Protein AF-A0A7V3A1Q8-F1 (afdb_monomer)

Seq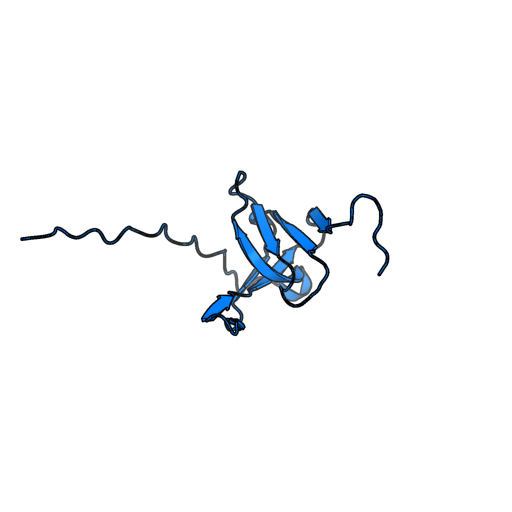uence (109 aa):
MPQTKYLEELPTLDVIKFDPSRRYREEGVLYTGTPRKHPYDHNKIILLQSPFTSEAVFFEFKVADILYMEELPSIVTEQGETIQMVNFWIKKGALALRFQAFFVGGVSG

Mean predicted aligned error: 11.32 Å

Radius of gyration: 17.6 Å; Cα contacts (8 Å, |Δi|>4): 172; chains: 1; bounding box: 50×55×36 Å

pLDDT: mean 78.46, std 18.35, range [42.59, 97.56]

Nearest PDB structures (foldseek):
  6zkw-assembly1_A  TM=3.889E-01  e=6.374E+00  Homo sapiens
  6avf-assembly1_M  TM=3.246E-01  e=7.153E+00  Homo sapiens
  5e6i-assembly1_J  TM=2.600E-01  e=3.581E+00  Homo sapiens
  6luo-assembly2_B  TM=3.001E-01  e=6.752E+00  Ginglymostoma cirratum

Foldseek 3Di:
DDDDDDPPPDPPPPPLDDDVPDPLVVFFDKDKAFWDQDPPDNQKIKGFHYPPDPKGKIKIFGSVQFPDKDWDQWDQDPVRDTGTMMITTGGPPGDMDMDTDDDDPDDDD

Structure (mmCIF, N/CA/C/O backbone):
data_AF-A0A7V3A1Q8-F1
#
_entry.id   AF-A0A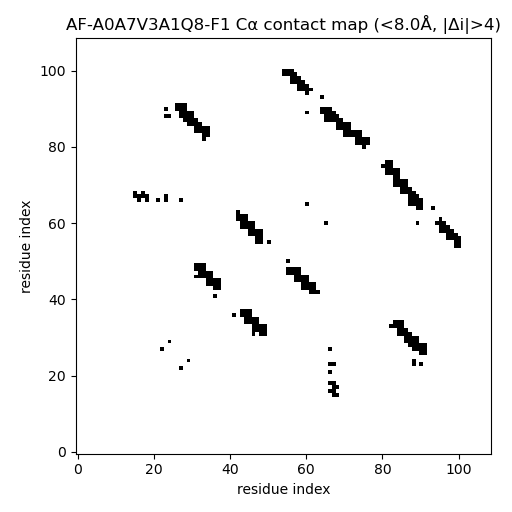7V3A1Q8-F1
#
loop_
_atom_site.group_PDB
_at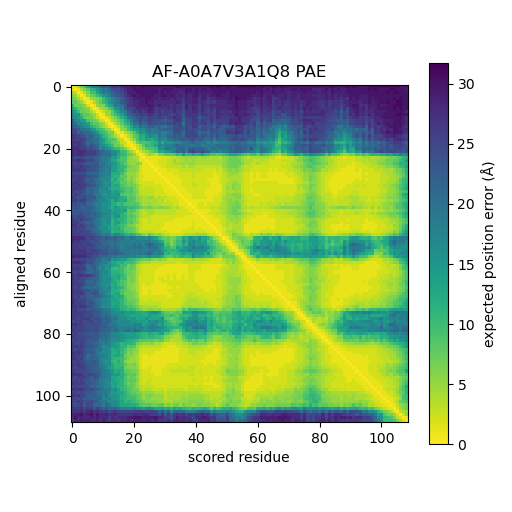om_site.id
_atom_site.type_symbol
_atom_site.label_atom_id
_atom_site.label_alt_id
_atom_site.label_comp_id
_atom_site.label_asym_id
_atom_site.label_entity_id
_atom_site.label_seq_id
_atom_site.pdbx_PDB_ins_code
_atom_site.Cartn_x
_atom_site.Cartn_y
_atom_site.Cartn_z
_atom_site.occupancy
_atom_site.B_iso_or_equiv
_atom_site.auth_seq_id
_atom_site.auth_comp_id
_atom_site.auth_asym_id
_atom_site.auth_atom_id
_atom_site.pdbx_PDB_model_num
ATOM 1 N N . MET A 1 1 ? -32.914 -33.601 4.998 1.00 47.78 1 MET A N 1
ATOM 2 C CA . MET A 1 1 ? -31.493 -33.572 4.580 1.00 47.78 1 MET A CA 1
ATOM 3 C C . MET A 1 1 ? -31.383 -34.384 3.294 1.00 47.78 1 MET A C 1
ATOM 5 O O . MET A 1 1 ? -31.986 -35.451 3.271 1.00 47.78 1 MET A O 1
ATOM 9 N N . PRO A 1 2 ? -30.758 -33.861 2.224 1.00 46.03 2 PRO A N 1
ATOM 10 C CA . PRO A 1 2 ? -29.356 -33.447 2.251 1.00 46.03 2 PRO A CA 1
ATOM 11 C C . PRO A 1 2 ? -29.141 -31.968 1.895 1.00 46.03 2 PRO A C 1
ATOM 13 O O . PRO A 1 2 ? -29.838 -31.402 1.060 1.00 46.03 2 PRO A O 1
ATOM 16 N N . GLN A 1 3 ? -28.174 -31.351 2.571 1.00 44.09 3 GLN A N 1
ATOM 17 C CA . GLN A 1 3 ? -27.752 -29.969 2.371 1.00 44.09 3 GLN A CA 1
ATOM 18 C C . GLN A 1 3 ? -26.584 -29.970 1.382 1.00 44.09 3 GLN A C 1
ATOM 20 O O . GLN A 1 3 ? -25.477 -30.409 1.692 1.00 44.09 3 GLN A O 1
ATOM 25 N N . THR A 1 4 ? -26.861 -29.550 0.153 1.00 45.81 4 THR A N 1
ATOM 26 C CA . THR A 1 4 ? -25.878 -29.467 -0.924 1.00 45.81 4 THR A CA 1
ATOM 27 C C . THR A 1 4 ? -24.904 -28.324 -0.642 1.00 45.81 4 THR A C 1
ATOM 29 O O . THR A 1 4 ? -25.271 -27.157 -0.694 1.00 45.81 4 THR A O 1
ATOM 32 N N . LYS A 1 5 ? -23.675 -28.700 -0.284 1.00 52.56 5 LYS A N 1
ATOM 33 C CA . LYS A 1 5 ? -22.398 -28.192 -0.809 1.00 52.56 5 LYS A CA 1
ATOM 34 C C . LYS A 1 5 ? -22.443 -26.791 -1.449 1.00 52.56 5 LYS A C 1
ATOM 36 O O . LYS A 1 5 ? -22.725 -26.678 -2.635 1.00 52.56 5 LYS A O 1
ATOM 41 N N . TYR A 1 6 ? -22.009 -25.780 -0.701 1.00 46.06 6 TYR A N 1
ATOM 42 C CA . TYR A 1 6 ? -21.406 -24.573 -1.266 1.00 46.06 6 TYR A CA 1
ATOM 43 C C . TYR A 1 6 ? -20.109 -24.299 -0.501 1.00 46.06 6 TYR A C 1
ATOM 45 O O . TYR A 1 6 ? -20.114 -23.738 0.589 1.00 46.06 6 TYR A O 1
ATOM 53 N N . LEU A 1 7 ? -18.993 -24.787 -1.052 1.00 45.72 7 LEU A N 1
ATOM 54 C CA . LEU A 1 7 ? -17.720 -24.101 -0.869 1.00 45.72 7 LEU A CA 1
ATOM 55 C C . LEU A 1 7 ? -17.877 -22.846 -1.723 1.00 45.72 7 LEU A C 1
ATOM 57 O O . LEU A 1 7 ? -17.919 -22.948 -2.947 1.00 45.72 7 LEU A O 1
ATOM 61 N N . GLU A 1 8 ? -18.078 -21.699 -1.090 1.00 51.66 8 GLU A N 1
ATOM 62 C CA . GLU A 1 8 ? -17.946 -20.427 -1.784 1.00 51.66 8 GLU A CA 1
ATOM 63 C C . GLU A 1 8 ? -16.513 -20.380 -2.320 1.00 51.66 8 GLU A C 1
ATOM 65 O O . GLU A 1 8 ? -15.546 -20.412 -1.555 1.00 51.66 8 GLU A O 1
ATOM 70 N N . GLU A 1 9 ? -16.378 -20.430 -3.645 1.00 46.62 9 GLU A N 1
ATOM 71 C CA . GLU A 1 9 ? -15.106 -20.257 -4.331 1.00 46.62 9 GLU A CA 1
ATOM 72 C C . GLU A 1 9 ? -14.609 -18.849 -4.009 1.00 46.62 9 GLU A C 1
ATOM 74 O O . GLU A 1 9 ? -15.011 -17.861 -4.625 1.00 46.62 9 GLU A O 1
ATOM 79 N N . LEU A 1 10 ? -13.760 -18.750 -2.983 1.00 46.06 10 LEU A N 1
ATOM 80 C CA . LEU A 1 10 ? -12.989 -17.547 -2.724 1.00 46.06 10 LEU A CA 1
ATOM 81 C C . LEU A 1 10 ? -12.242 -17.221 -4.022 1.00 46.06 10 LEU A C 1
ATOM 83 O O . LEU A 1 10 ? -11.528 -18.093 -4.528 1.00 46.06 10 LEU A O 1
ATOM 87 N N . PRO A 1 11 ? -12.398 -16.005 -4.578 1.00 46.00 11 PRO A N 1
ATOM 88 C CA . PRO A 1 11 ? -11.689 -15.629 -5.785 1.00 46.00 11 PRO A CA 1
ATOM 89 C C . PRO A 1 11 ? -10.204 -15.831 -5.524 1.00 46.00 11 PRO A C 1
ATOM 91 O O . PRO A 1 11 ? -9.650 -15.274 -4.571 1.00 46.00 11 PRO A O 1
ATOM 94 N N . THR A 1 12 ? -9.600 -16.678 -6.355 1.00 44.16 12 THR A N 1
ATOM 95 C CA . THR A 1 12 ? -8.173 -16.967 -6.373 1.00 44.16 12 THR A CA 1
ATOM 96 C C . THR A 1 12 ? -7.432 -15.647 -6.268 1.00 44.16 12 THR A C 1
ATOM 98 O O . THR A 1 12 ? -7.566 -14.786 -7.137 1.00 44.16 12 THR A O 1
ATOM 101 N N . LEU A 1 13 ? -6.726 -15.449 -5.154 1.00 43.59 13 LEU A N 1
ATOM 102 C CA . LEU A 1 13 ? -5.813 -14.331 -4.996 1.00 43.59 13 LEU A CA 1
ATOM 103 C C . LEU A 1 13 ? -4.808 -14.454 -6.136 1.00 43.59 13 LEU A C 1
ATOM 105 O O . LEU A 1 13 ? -3.968 -15.352 -6.117 1.00 43.59 13 LEU A O 1
ATOM 109 N N . ASP A 1 14 ? -4.962 -13.604 -7.152 1.00 42.59 14 ASP A N 1
ATOM 110 C CA . ASP A 1 14 ? -3.998 -13.461 -8.230 1.00 42.59 14 ASP A CA 1
ATOM 111 C C . ASP A 1 14 ? -2.646 -13.216 -7.577 1.00 42.59 14 ASP A C 1
ATOM 113 O O . ASP A 1 14 ? -2.393 -12.165 -6.984 1.00 42.59 14 ASP A O 1
ATOM 117 N N . VAL A 1 15 ? -1.825 -14.260 -7.616 1.00 51.00 15 VAL A N 1
ATOM 118 C CA . VAL A 1 15 ? -0.488 -14.310 -7.053 1.00 51.00 15 VAL A CA 1
ATOM 119 C C . VAL A 1 15 ? 0.254 -13.085 -7.569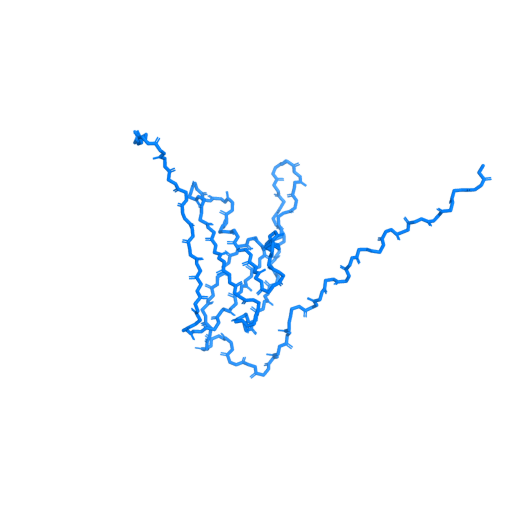 1.00 51.00 15 VAL A C 1
ATOM 121 O O . VAL A 1 15 ? 0.565 -12.979 -8.758 1.00 51.00 15 VAL A O 1
ATOM 124 N N . ILE A 1 16 ? 0.471 -12.117 -6.676 1.00 54.53 16 ILE A N 1
ATOM 125 C CA . ILE A 1 16 ? 1.199 -10.888 -6.976 1.00 54.53 16 ILE A CA 1
ATOM 126 C C . ILE A 1 16 ? 2.557 -11.317 -7.534 1.00 54.53 16 ILE A C 1
ATOM 128 O O . ILE A 1 16 ? 3.295 -12.058 -6.890 1.00 54.53 16 ILE A O 1
ATOM 132 N N . LYS A 1 17 ? 2.818 -10.913 -8.784 1.00 51.06 17 LYS A N 1
ATOM 133 C CA . LYS A 1 17 ? 3.936 -11.358 -9.628 1.00 51.06 17 LYS A CA 1
ATOM 134 C C . LYS A 1 17 ? 5.243 -11.498 -8.838 1.00 51.06 17 LYS A C 1
ATOM 136 O O . LYS A 1 17 ? 5.857 -10.506 -8.458 1.00 51.06 17 LYS A O 1
ATOM 141 N N . PHE A 1 18 ? 5.687 -12.740 -8.672 1.00 54.47 18 PHE A N 1
ATOM 142 C CA . PHE A 1 18 ? 7.009 -13.101 -8.175 1.00 54.47 18 PHE A CA 1
ATOM 143 C C . PHE A 1 18 ? 7.971 -13.209 -9.366 1.00 54.47 18 PHE A C 1
ATOM 145 O O . PHE A 1 18 ? 7.800 -14.077 -10.220 1.00 54.47 18 PHE A O 1
ATOM 152 N N . ASP A 1 19 ? 8.968 -12.327 -9.442 1.00 57.09 19 ASP A N 1
ATOM 153 C CA . ASP A 1 19 ? 10.054 -12.414 -10.425 1.00 57.09 19 ASP A CA 1
ATOM 154 C C . ASP A 1 19 ? 11.409 -12.395 -9.689 1.00 57.09 19 ASP A C 1
ATOM 156 O O . ASP A 1 19 ? 11.916 -11.321 -9.349 1.00 57.09 19 ASP A O 1
ATOM 160 N N . PRO A 1 20 ? 12.003 -13.572 -9.418 1.00 52.88 20 PRO A N 1
ATOM 161 C CA . PRO A 1 20 ? 13.234 -13.706 -8.638 1.00 52.88 20 PRO A CA 1
ATOM 162 C C . PRO A 1 20 ? 14.469 -13.162 -9.370 1.00 52.88 20 PRO A C 1
ATOM 164 O O . PRO A 1 20 ? 15.534 -13.059 -8.766 1.00 52.88 20 PRO A O 1
ATOM 167 N N . SER A 1 21 ? 14.345 -12.805 -10.656 1.00 57.50 21 SER A N 1
ATOM 168 C CA . SER A 1 21 ? 15.422 -12.185 -11.436 1.00 57.50 21 SER A CA 1
ATOM 169 C C . SER A 1 21 ? 15.540 -10.676 -11.204 1.00 57.50 21 SER A C 1
ATOM 171 O O . SER A 1 21 ? 16.549 -10.066 -11.568 1.00 57.50 21 SER A O 1
ATOM 173 N N . ARG A 1 22 ? 14.525 -10.046 -10.595 1.00 62.69 22 ARG A N 1
ATOM 174 C CA . ARG A 1 22 ? 14.500 -8.595 -10.410 1.00 62.69 22 ARG A CA 1
ATOM 175 C C . ARG A 1 22 ? 15.426 -8.176 -9.287 1.00 62.69 22 ARG A C 1
ATOM 177 O O . ARG A 1 22 ? 15.352 -8.674 -8.168 1.00 62.69 22 ARG A O 1
ATOM 184 N N . ARG A 1 23 ? 16.213 -7.135 -9.546 1.00 80.31 23 ARG A N 1
ATOM 185 C CA . ARG A 1 23 ? 16.996 -6.402 -8.543 1.00 80.31 23 ARG A CA 1
ATOM 186 C C . ARG A 1 23 ? 16.080 -5.529 -7.678 1.00 80.31 23 ARG A C 1
ATOM 188 O O . ARG A 1 23 ? 16.342 -4.352 -7.470 1.00 80.31 23 ARG A O 1
ATOM 195 N N . TYR A 1 24 ? 14.974 -6.084 -7.175 1.00 87.25 24 TYR A N 1
ATOM 196 C CA . TYR A 1 24 ? 13.912 -5.355 -6.471 1.00 87.25 24 TYR A CA 1
ATOM 197 C C . TYR A 1 24 ? 14.417 -4.651 -5.203 1.00 87.25 24 TYR A C 1
ATOM 199 O O . TYR A 1 24 ? 13.877 -3.621 -4.813 1.00 87.25 24 TYR A O 1
ATOM 207 N N . ARG A 1 25 ? 15.487 -5.168 -4.584 1.00 88.94 25 ARG A N 1
ATOM 208 C CA . ARG A 1 25 ? 16.171 -4.514 -3.458 1.00 88.94 25 ARG A CA 1
ATOM 209 C C . ARG A 1 25 ? 16.971 -3.276 -3.883 1.00 88.94 25 ARG A C 1
ATOM 211 O O . ARG A 1 25 ? 17.106 -2.349 -3.095 1.00 88.94 25 ARG A O 1
ATOM 218 N N . GLU A 1 26 ? 17.492 -3.250 -5.109 1.00 90.81 26 GLU A N 1
ATOM 219 C CA . GLU A 1 26 ? 18.261 -2.125 -5.662 1.00 90.81 26 GLU A CA 1
ATOM 220 C C . GLU A 1 26 ? 17.348 -1.090 -6.330 1.00 90.81 26 GLU A C 1
ATOM 222 O O . GLU A 1 26 ? 17.559 0.116 -6.206 1.00 90.81 26 GLU A O 1
ATOM 227 N N . GLU A 1 27 ? 16.320 -1.556 -7.035 1.00 92.50 27 GLU A N 1
ATOM 228 C CA . GLU A 1 27 ? 15.410 -0.751 -7.855 1.00 92.50 27 GLU A CA 1
ATOM 229 C C . GLU A 1 27 ? 14.138 -0.341 -7.101 1.00 92.50 27 GLU A C 1
ATOM 231 O O . GLU A 1 27 ? 13.389 0.513 -7.577 1.00 92.50 27 GLU A O 1
ATOM 236 N N . GLY A 1 28 ? 13.891 -0.930 -5.929 1.00 94.94 28 GLY A N 1
ATOM 237 C CA . GLY A 1 28 ? 12.705 -0.694 -5.118 1.00 94.94 28 GLY A CA 1
ATOM 238 C C . GLY A 1 28 ? 12.969 0.059 -3.817 1.00 94.94 28 GLY A C 1
ATOM 239 O O . GLY A 1 28 ? 14.105 0.204 -3.364 1.00 94.94 28 GLY A O 1
ATOM 240 N N . VAL A 1 29 ? 11.885 0.533 -3.211 1.00 96.31 29 VAL A N 1
ATOM 241 C CA . VAL A 1 29 ? 11.826 1.086 -1.854 1.00 96.31 29 VAL A CA 1
ATOM 242 C C . VAL A 1 29 ? 10.867 0.226 -1.039 1.00 96.31 29 VAL A C 1
ATOM 244 O O . VAL A 1 29 ? 9.769 -0.079 -1.505 1.00 96.31 29 VAL A O 1
ATOM 247 N N . LEU A 1 30 ? 11.302 -0.192 0.150 1.00 94.81 30 LEU A N 1
ATOM 248 C CA . LEU A 1 30 ? 10.531 -1.063 1.030 1.00 94.81 30 LEU A CA 1
ATOM 249 C C . LEU A 1 30 ? 9.445 -0.278 1.780 1.00 94.81 30 LEU A C 1
ATOM 251 O O . LEU A 1 30 ? 9.739 0.732 2.418 1.00 94.81 30 LEU A O 1
ATOM 255 N N . TYR A 1 31 ? 8.221 -0.799 1.756 1.00 94.31 31 TYR A N 1
ATOM 256 C CA . TYR A 1 31 ? 7.095 -0.363 2.574 1.00 94.31 31 TYR A CA 1
ATOM 257 C C . TYR A 1 31 ? 6.477 -1.567 3.277 1.00 94.31 31 TYR A C 1
ATOM 259 O O . TYR A 1 31 ? 6.187 -2.579 2.642 1.00 94.31 31 TYR A O 1
ATOM 267 N N . THR A 1 32 ? 6.240 -1.442 4.578 1.00 92.00 32 THR A N 1
ATOM 268 C CA . THR A 1 32 ? 5.718 -2.528 5.412 1.00 92.00 32 THR A CA 1
ATOM 269 C C . THR A 1 32 ? 4.366 -2.141 5.991 1.00 92.00 32 THR A C 1
ATOM 271 O O . THR A 1 32 ? 4.197 -1.026 6.493 1.00 92.00 32 THR A O 1
ATOM 274 N N . GLY A 1 33 ? 3.399 -3.054 5.948 1.00 91.25 33 GLY A N 1
ATOM 275 C CA . GLY A 1 33 ? 2.066 -2.777 6.473 1.00 91.25 33 GLY A CA 1
ATOM 276 C C . GLY A 1 33 ? 1.046 -3.874 6.207 1.00 91.25 33 GLY A C 1
ATOM 277 O O . GLY A 1 33 ? 1.395 -4.977 5.796 1.00 91.25 33 GLY A O 1
ATOM 278 N N . THR A 1 34 ? -0.225 -3.558 6.442 1.00 90.62 34 THR A N 1
ATOM 279 C CA . THR A 1 34 ? -1.356 -4.452 6.157 1.00 90.62 34 THR A CA 1
ATOM 280 C C . THR A 1 34 ? -1.952 -4.111 4.789 1.00 90.62 34 THR A C 1
ATOM 282 O O . THR A 1 34 ? -2.441 -2.988 4.611 1.00 90.62 34 THR A O 1
ATOM 285 N N . PRO A 1 35 ? -1.934 -5.032 3.810 1.00 92.31 35 PRO A N 1
ATOM 286 C CA . PRO A 1 35 ? -2.475 -4.769 2.484 1.00 92.31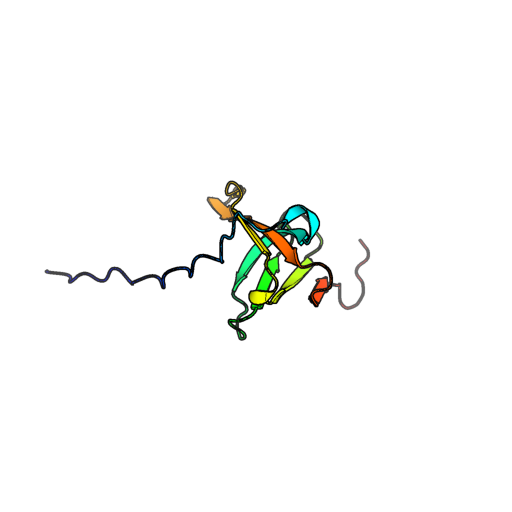 35 PRO A CA 1
ATOM 287 C C . PRO A 1 35 ? -4.009 -4.845 2.483 1.00 92.31 35 PRO A C 1
ATOM 289 O O . PRO A 1 35 ? -4.622 -5.714 3.108 1.00 92.31 35 PRO A O 1
ATOM 292 N N . ARG A 1 36 ? -4.649 -3.945 1.738 1.00 91.88 36 ARG A N 1
ATOM 293 C CA . ARG A 1 36 ? -6.095 -3.900 1.493 1.00 91.88 36 ARG A CA 1
ATOM 294 C C . ARG A 1 36 ? -6.356 -3.629 0.014 1.00 91.88 36 ARG A C 1
ATOM 296 O O . ARG A 1 36 ? -5.673 -2.819 -0.609 1.00 91.88 36 ARG A O 1
ATOM 303 N N . LYS A 1 37 ? -7.372 -4.283 -0.555 1.00 90.19 37 LYS A N 1
ATOM 304 C CA . LYS A 1 37 ? -7.837 -3.977 -1.916 1.00 90.19 37 LYS A CA 1
ATOM 305 C C . LYS A 1 37 ? -8.395 -2.555 -1.947 1.00 90.19 37 LYS A C 1
ATOM 307 O O . LYS A 1 37 ? -9.127 -2.169 -1.035 1.00 90.19 37 LYS A O 1
ATOM 312 N N . HIS A 1 38 ? -8.067 -1.788 -2.984 1.00 92.81 38 HIS A N 1
ATOM 313 C CA . HIS A 1 38 ? -8.701 -0.490 -3.174 1.00 92.81 38 HIS A CA 1
ATOM 314 C C . HIS A 1 38 ? -10.191 -0.701 -3.529 1.00 92.81 38 HIS A C 1
ATOM 316 O O . HIS A 1 38 ? -10.496 -1.547 -4.374 1.00 92.81 38 HIS A O 1
ATOM 322 N N . PRO A 1 39 ? -11.130 0.032 -2.903 1.00 90.81 39 PRO A N 1
ATOM 323 C CA . PRO A 1 39 ? -12.568 -0.244 -3.015 1.00 90.81 39 PRO A CA 1
ATOM 324 C C . PRO A 1 39 ? -13.152 -0.012 -4.416 1.00 90.81 39 PRO A C 1
ATOM 326 O O . PRO A 1 39 ? -14.166 -0.612 -4.754 1.00 90.81 39 PRO A O 1
ATOM 329 N N . TYR A 1 40 ? -12.518 0.843 -5.228 1.00 93.38 40 TYR A N 1
ATOM 330 C CA . TYR A 1 40 ? -13.054 1.280 -6.528 1.00 93.38 40 TYR A CA 1
ATOM 331 C C . TYR A 1 40 ? -12.091 1.105 -7.713 1.00 93.38 40 TYR A C 1
ATOM 333 O O . TYR A 1 40 ? -12.459 1.397 -8.844 1.00 93.38 40 TYR A O 1
ATOM 341 N N . ASP A 1 41 ? -10.848 0.679 -7.477 1.00 93.69 41 ASP A N 1
ATOM 342 C CA . ASP A 1 41 ? -9.801 0.631 -8.512 1.00 93.69 41 ASP A CA 1
ATOM 343 C C . ASP A 1 41 ? -8.951 -0.619 -8.312 1.00 93.69 41 ASP A C 1
ATOM 345 O O . ASP A 1 41 ? -8.046 -0.657 -7.483 1.00 93.69 41 ASP A O 1
ATOM 349 N N . HIS A 1 42 ? -9.253 -1.658 -9.082 1.00 92.38 42 HIS A N 1
ATOM 350 C CA . HIS A 1 42 ? -8.583 -2.952 -8.977 1.00 92.38 42 HIS A CA 1
ATOM 351 C C . HIS A 1 42 ? -7.101 -2.913 -9.380 1.00 92.38 42 HIS A C 1
ATOM 353 O O . HIS A 1 42 ? -6.369 -3.853 -9.080 1.00 92.38 42 HIS A O 1
ATOM 359 N N . ASN A 1 43 ? -6.633 -1.831 -10.014 1.00 95.62 43 ASN A N 1
ATOM 360 C CA . ASN A 1 43 ? -5.223 -1.652 -10.363 1.00 95.62 43 ASN A CA 1
ATOM 361 C C . ASN A 1 43 ? -4.415 -0.993 -9.242 1.00 95.62 43 ASN A C 1
ATOM 363 O O . ASN A 1 43 ? -3.229 -0.699 -9.432 1.00 95.62 43 ASN A O 1
ATOM 367 N N . LYS A 1 44 ? -5.034 -0.750 -8.083 1.00 95.81 44 LYS A N 1
ATOM 368 C CA . LYS A 1 44 ? -4.410 -0.120 -6.926 1.00 95.81 44 LYS A CA 1
ATOM 369 C C . LYS A 1 44 ? -4.550 -0.965 -5.669 1.00 95.81 44 LYS A C 1
ATOM 371 O O . LYS A 1 44 ? -5.503 -1.722 -5.489 1.00 95.81 44 LYS A O 1
ATOM 376 N N . ILE A 1 45 ? -3.594 -0.784 -4.770 1.00 96.00 45 ILE A N 1
ATOM 377 C CA . ILE A 1 45 ? -3.588 -1.390 -3.446 1.00 96.00 45 ILE A CA 1
ATOM 378 C C . ILE A 1 45 ? -3.411 -0.306 -2.391 1.00 96.00 45 ILE A C 1
ATOM 380 O O . ILE A 1 45 ? -2.665 0.655 -2.594 1.00 96.00 45 ILE A O 1
ATOM 384 N N . ILE A 1 46 ? -4.095 -0.478 -1.266 1.00 95.25 46 ILE A N 1
ATOM 385 C CA . ILE A 1 46 ? -3.914 0.345 -0.077 1.00 95.25 46 ILE A CA 1
ATOM 386 C C . ILE A 1 46 ? -3.023 -0.435 0.886 1.00 95.25 46 ILE A C 1
ATOM 388 O O . ILE A 1 46 ? -3.301 -1.593 1.191 1.00 95.25 46 ILE A O 1
ATOM 392 N N . LEU A 1 47 ? -1.956 0.188 1.372 1.00 93.69 47 LEU A N 1
ATOM 393 C CA . LEU A 1 47 ? -1.109 -0.358 2.425 1.00 93.69 47 LEU A CA 1
ATOM 394 C C . LEU A 1 47 ? -1.301 0.479 3.685 1.00 93.69 47 LEU A C 1
ATOM 396 O O . LEU A 1 47 ? -0.858 1.627 3.746 1.00 93.69 47 LEU A O 1
ATOM 400 N N . LEU A 1 48 ? -1.961 -0.096 4.685 1.00 90.69 48 LEU A N 1
ATOM 401 C CA . LEU A 1 48 ? -2.087 0.525 5.999 1.00 90.69 48 LEU A CA 1
ATOM 402 C C . LEU A 1 48 ? -0.747 0.386 6.721 1.00 90.69 48 LEU A C 1
ATOM 404 O O . LEU A 1 48 ? -0.278 -0.739 6.926 1.00 90.69 48 LEU A O 1
ATOM 408 N N . GLN A 1 49 ? -0.124 1.507 7.088 1.00 85.31 49 GLN A N 1
ATOM 409 C CA . GLN A 1 49 ? 1.047 1.477 7.958 1.0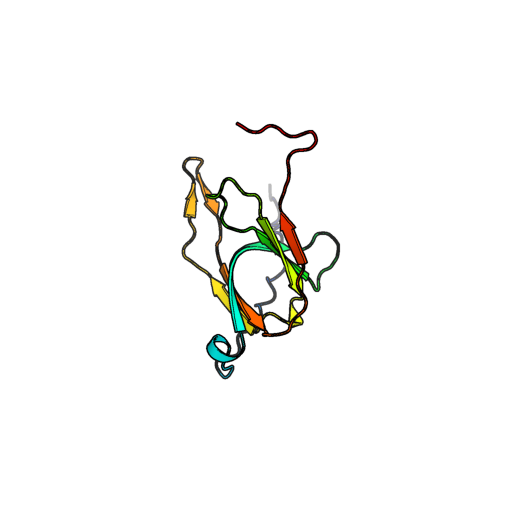0 85.31 49 GLN A CA 1
ATOM 410 C C . GLN A 1 49 ? 0.629 0.865 9.306 1.00 85.31 49 GLN A C 1
ATOM 412 O O . GLN A 1 49 ? -0.524 0.992 9.709 1.00 85.31 49 GLN A O 1
ATOM 417 N N . SER A 1 50 ? 1.546 0.118 9.925 1.00 70.50 50 SER A N 1
ATOM 418 C CA . SER A 1 50 ? 1.342 -0.691 11.136 1.00 70.50 50 SER A CA 1
ATOM 419 C C . SER A 1 50 ? 0.236 -0.193 12.094 1.00 70.50 50 SER A C 1
ATOM 421 O O . SER A 1 50 ? 0.259 0.973 12.485 1.00 70.50 50 SER A O 1
ATOM 423 N N . PRO A 1 51 ? -0.665 -1.072 12.577 1.00 61.09 51 PRO A N 1
ATOM 424 C CA . PRO A 1 51 ? -1.715 -0.701 13.533 1.00 61.09 51 PRO A CA 1
ATOM 425 C C . PRO A 1 51 ? -1.173 -0.272 14.910 1.00 61.09 51 PRO A C 1
ATOM 427 O O . PRO A 1 51 ? -1.934 0.205 15.744 1.00 61.09 51 PRO A O 1
ATOM 430 N N . PHE A 1 52 ? 0.128 -0.446 15.168 1.00 60.53 52 PHE A N 1
ATOM 431 C CA . PHE A 1 52 ? 0.763 -0.112 16.448 1.00 60.53 52 PHE A CA 1
ATOM 432 C C . PHE A 1 52 ? 1.229 1.344 16.547 1.00 60.53 52 PHE A C 1
ATOM 434 O O . PHE A 1 52 ? 1.785 1.736 17.571 1.00 60.53 52 PHE A O 1
ATOM 441 N N . THR A 1 53 ? 1.041 2.148 15.499 1.00 58.91 53 THR A N 1
ATOM 442 C CA . THR A 1 53 ? 1.333 3.584 15.539 1.00 58.91 53 THR A CA 1
ATOM 443 C C . THR A 1 53 ? 0.043 4.379 15.699 1.00 58.91 53 THR A C 1
ATOM 445 O O . THR A 1 53 ? -0.931 4.133 14.996 1.00 58.91 53 THR A O 1
ATOM 448 N N . SER A 1 54 ? 0.044 5.369 16.597 1.00 58.66 54 SER A N 1
ATOM 449 C CA . SER A 1 54 ? -1.073 6.310 16.785 1.00 58.66 54 SER A CA 1
ATOM 450 C C . SER A 1 54 ? -1.377 7.141 15.533 1.00 58.66 54 SER A C 1
ATOM 452 O O . SER A 1 54 ? -2.469 7.690 15.396 1.00 58.66 54 SER A O 1
ATOM 454 N N . GLU A 1 55 ? -0.424 7.228 14.605 1.00 61.03 55 GLU A N 1
ATOM 455 C CA . GLU A 1 55 ? -0.614 7.856 13.308 1.00 61.03 55 GLU A CA 1
ATOM 456 C C . GLU A 1 55 ? -1.251 6.874 12.321 1.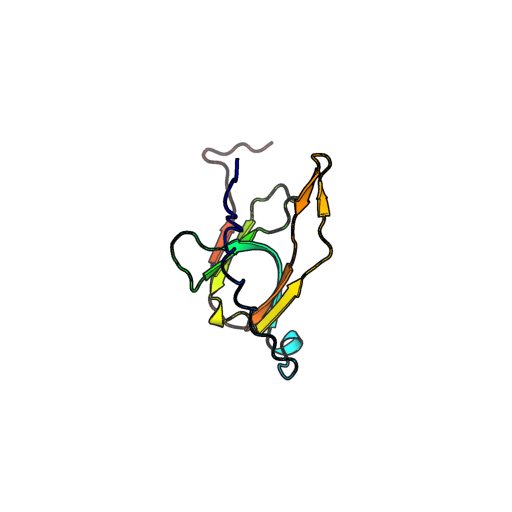00 61.03 55 GLU A C 1
ATOM 458 O O . GLU A 1 55 ? -0.618 5.922 11.860 1.00 61.03 55 GLU A O 1
ATOM 463 N N . ALA A 1 56 ? -2.504 7.138 11.946 1.00 74.00 56 ALA A N 1
ATOM 464 C CA . ALA A 1 56 ? -3.167 6.449 10.846 1.00 74.00 56 ALA A CA 1
ATOM 465 C C . ALA A 1 56 ? -2.605 6.960 9.508 1.00 74.00 56 ALA A C 1
ATOM 467 O O . ALA A 1 56 ? -3.168 7.857 8.869 1.00 74.00 56 ALA A O 1
ATOM 468 N N . VAL A 1 57 ? -1.457 6.412 9.112 1.00 88.25 57 VAL A N 1
ATOM 469 C CA . VAL A 1 57 ? -0.858 6.628 7.794 1.00 88.25 57 VAL A CA 1
ATOM 470 C C . VAL A 1 57 ? -1.183 5.442 6.900 1.00 88.25 57 VAL A C 1
ATOM 472 O O . VAL A 1 57 ? -1.056 4.283 7.294 1.00 88.25 57 VAL A O 1
ATOM 475 N N . PHE A 1 58 ? -1.578 5.719 5.666 1.00 92.25 58 PHE A N 1
ATOM 476 C CA . PHE A 1 58 ? -1.684 4.686 4.648 1.00 92.25 58 PHE A CA 1
ATOM 477 C C . PHE A 1 58 ? -1.174 5.179 3.305 1.00 92.25 58 PHE A C 1
ATOM 479 O O . PHE 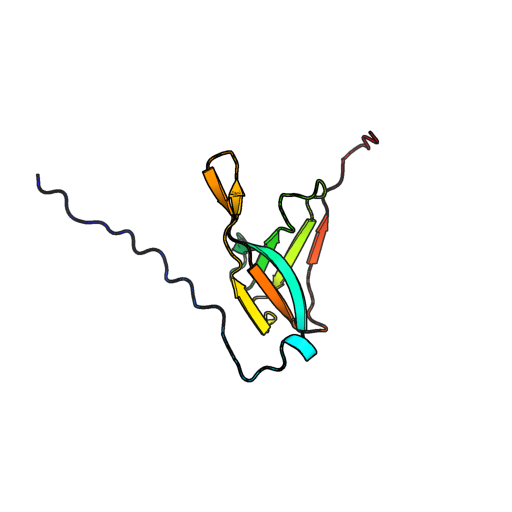A 1 58 ? -1.139 6.379 3.018 1.00 92.25 58 PHE A O 1
ATOM 486 N N . PHE A 1 59 ? -0.754 4.224 2.489 1.00 95.19 59 PHE A N 1
ATOM 487 C CA . PHE A 1 59 ? -0.232 4.465 1.158 1.00 95.19 59 PHE A CA 1
ATOM 488 C C . PHE A 1 59 ? -1.161 3.864 0.115 1.00 95.19 59 PHE A C 1
ATOM 490 O O . PHE A 1 59 ? -1.748 2.808 0.340 1.00 95.19 59 PHE A O 1
ATOM 497 N N . GLU A 1 60 ? -1.255 4.510 -1.038 1.00 96.88 60 GLU A N 1
ATOM 498 C CA . GLU A 1 60 ? -1.881 3.950 -2.230 1.00 96.88 60 GLU A CA 1
ATOM 499 C C . GLU A 1 60 ? -0.817 3.763 -3.311 1.00 96.88 60 GLU A C 1
ATOM 501 O O . GLU A 1 60 ? -0.141 4.720 -3.705 1.00 96.88 60 GLU A O 1
ATOM 506 N N . PHE A 1 61 ? -0.691 2.531 -3.801 1.00 97.56 61 PHE A N 1
ATOM 507 C CA . PHE A 1 61 ? 0.237 2.155 -4.865 1.00 97.56 61 PHE A CA 1
ATOM 508 C C . PHE A 1 61 ? -0.516 1.565 -6.053 1.00 97.56 61 PHE A C 1
ATOM 510 O O . PHE A 1 61 ? -1.526 0.881 -5.880 1.00 97.56 61 PHE A O 1
ATOM 517 N N . LYS A 1 62 ? 0.007 1.756 -7.268 1.00 96.94 62 LYS A N 1
ATOM 518 C CA . LYS A 1 62 ? -0.418 0.958 -8.423 1.00 96.94 62 LYS A CA 1
ATOM 519 C C . LYS A 1 62 ? 0.169 -0.444 -8.306 1.00 96.94 62 LYS A C 1
ATOM 521 O O . LYS A 1 62 ? 1.365 -0.594 -8.071 1.00 96.94 62 LYS A O 1
ATOM 526 N N . VAL A 1 63 ? -0.639 -1.466 -8.567 1.00 95.31 63 VAL A N 1
ATOM 527 C CA . VAL A 1 63 ? -0.200 -2.872 -8.555 1.00 95.31 63 VAL A CA 1
ATOM 528 C C . VAL A 1 63 ? 0.949 -3.102 -9.545 1.00 95.31 63 VAL A C 1
ATOM 530 O O . VAL A 1 63 ? 1.887 -3.833 -9.247 1.00 95.31 63 VAL A O 1
ATOM 533 N N . ALA A 1 64 ? 0.927 -2.420 -10.695 1.00 95.44 64 ALA A N 1
ATOM 534 C CA . ALA A 1 64 ? 1.971 -2.516 -11.718 1.00 95.44 64 ALA A CA 1
ATOM 535 C C . ALA A 1 64 ? 3.358 -2.012 -11.265 1.00 95.44 64 ALA A C 1
ATOM 537 O O . ALA A 1 64 ? 4.360 -2.382 -11.879 1.00 95.44 64 ALA A O 1
ATOM 538 N N . ASP A 1 65 ? 3.418 -1.193 -10.210 1.00 95.94 65 ASP A N 1
ATOM 539 C CA . ASP A 1 65 ? 4.659 -0.627 -9.669 1.00 95.94 65 ASP A CA 1
ATOM 540 C C . ASP A 1 65 ? 5.224 -1.441 -8.488 1.00 95.94 65 ASP A C 1
ATOM 542 O O . ASP A 1 65 ? 6.315 -1.142 -7.995 1.00 95.94 65 ASP A O 1
ATOM 546 N N . ILE A 1 66 ? 4.524 -2.494 -8.049 1.00 95.12 66 ILE A N 1
ATOM 547 C CA . ILE A 1 66 ? 5.016 -3.434 -7.036 1.00 95.12 66 ILE A CA 1
ATOM 548 C C . ILE A 1 66 ? 6.021 -4.374 -7.705 1.00 95.12 66 ILE A C 1
ATOM 550 O O . ILE A 1 66 ? 5.675 -5.165 -8.583 1.00 95.12 66 ILE A O 1
ATOM 554 N N . LEU A 1 67 ? 7.287 -4.279 -7.303 1.00 93.88 67 LEU A N 1
ATOM 555 C CA . LEU A 1 67 ? 8.359 -5.129 -7.819 1.00 93.88 67 LEU A CA 1
ATOM 556 C C . LEU A 1 67 ? 8.391 -6.491 -7.135 1.00 93.88 67 LEU A C 1
ATOM 558 O O . LEU A 1 67 ? 8.736 -7.478 -7.781 1.00 93.88 67 LEU A O 1
ATOM 562 N N . TYR A 1 68 ? 8.089 -6.521 -5.837 1.00 92.25 68 TYR A N 1
ATOM 563 C CA . TYR A 1 68 ? 8.119 -7.727 -5.024 1.00 92.25 68 TYR A CA 1
ATOM 564 C C . TYR A 1 68 ? 7.224 -7.576 -3.789 1.00 92.25 68 TYR A C 1
ATOM 566 O O . TYR A 1 68 ? 7.102 -6.475 -3.240 1.00 92.25 68 TYR A O 1
ATOM 574 N N . MET A 1 69 ? 6.627 -8.687 -3.357 1.00 92.56 69 MET A N 1
ATOM 575 C CA . MET A 1 69 ? 5.882 -8.810 -2.107 1.00 92.56 69 MET A CA 1
ATOM 576 C C . MET A 1 69 ? 6.447 -9.978 -1.301 1.00 92.56 69 MET A C 1
ATOM 578 O O . MET A 1 69 ? 6.615 -11.072 -1.831 1.00 92.56 69 MET A O 1
ATOM 582 N N . GLU A 1 70 ? 6.672 -9.755 -0.014 1.00 90.94 70 GLU A N 1
ATOM 583 C CA . GLU A 1 70 ? 6.946 -10.801 0.969 1.00 90.94 70 GLU A CA 1
ATOM 584 C C . GLU A 1 70 ? 5.862 -10.758 2.042 1.00 90.94 70 GLU A C 1
ATOM 586 O O . GLU A 1 70 ? 5.607 -9.707 2.630 1.00 90.94 70 GLU A O 1
ATOM 591 N N . GLU A 1 71 ? 5.221 -11.896 2.292 1.00 89.88 71 GLU A N 1
ATOM 592 C CA . GLU A 1 71 ? 4.321 -12.046 3.430 1.00 89.88 71 GLU A CA 1
ATOM 593 C C . GLU A 1 71 ? 5.138 -12.213 4.712 1.00 89.88 71 GLU A C 1
ATOM 595 O O . GLU A 1 71 ? 6.090 -12.992 4.766 1.00 89.88 71 GLU A O 1
ATOM 600 N N . LEU A 1 72 ? 4.765 -11.464 5.745 1.00 86.88 72 LEU A N 1
ATOM 601 C CA . LEU A 1 72 ? 5.381 -11.535 7.063 1.00 86.88 72 LEU A CA 1
ATOM 602 C C . LEU A 1 72 ? 4.556 -12.441 7.986 1.00 86.88 72 LEU A C 1
ATOM 604 O O . LEU A 1 72 ? 3.354 -12.610 7.759 1.00 86.88 72 LEU A O 1
ATOM 608 N N . PRO A 1 73 ? 5.163 -12.999 9.053 1.00 81.31 73 PRO A N 1
ATOM 609 C CA . PRO A 1 73 ? 4.420 -13.735 10.067 1.00 81.31 73 PRO A CA 1
ATOM 610 C C . PRO A 1 73 ? 3.238 -12.912 10.581 1.00 81.31 73 PRO A C 1
ATOM 612 O O . PRO A 1 73 ? 3.386 -11.740 10.934 1.00 81.31 73 PRO A O 1
ATOM 615 N N . SER A 1 74 ? 2.058 -13.524 10.600 1.00 70.19 74 SER A N 1
ATOM 616 C CA . SER A 1 74 ? 0.839 -12.858 11.040 1.00 70.19 74 SER A CA 1
ATOM 617 C C . SER A 1 74 ? 0.910 -12.502 12.521 1.00 70.19 74 SER A C 1
ATOM 619 O O . SER A 1 74 ? 1.290 -13.340 13.342 1.00 70.19 74 SER A O 1
ATOM 621 N N . ILE A 1 75 ? 0.487 -11.289 12.870 1.00 70.62 75 ILE A N 1
ATOM 622 C CA . ILE A 1 75 ? 0.395 -10.864 14.268 1.00 70.62 75 ILE A CA 1
ATOM 623 C C . ILE A 1 75 ? -1.008 -11.186 14.769 1.00 70.62 75 ILE A C 1
ATOM 625 O O . ILE A 1 75 ? -1.992 -10.799 14.141 1.00 70.62 75 ILE A O 1
ATOM 629 N N . VAL A 1 76 ? -1.095 -11.901 15.888 1.00 67.06 76 VAL A N 1
ATOM 630 C CA . VAL A 1 76 ? -2.365 -12.172 16.568 1.00 67.06 76 VAL A CA 1
ATOM 631 C C . VAL A 1 76 ? -2.570 -11.091 17.621 1.00 67.06 76 VAL A C 1
ATOM 633 O O . VAL A 1 76 ? -1.714 -10.905 18.487 1.00 67.06 76 VAL A O 1
ATOM 636 N N . THR A 1 77 ? -3.668 -10.345 17.526 1.00 67.38 77 THR A N 1
ATOM 637 C CA . THR A 1 77 ? -4.036 -9.348 18.539 1.00 67.38 77 THR A CA 1
ATOM 638 C C . THR A 1 77 ? -4.552 -10.028 19.807 1.00 67.38 77 THR A C 1
ATOM 640 O O . THR A 1 77 ? -4.936 -11.198 19.792 1.00 67.38 77 THR A O 1
ATOM 643 N N . GLU A 1 78 ? -4.616 -9.291 20.918 1.00 67.12 78 GLU A N 1
ATOM 644 C CA . GLU A 1 78 ? -5.188 -9.789 22.183 1.00 67.12 78 GLU A CA 1
ATOM 645 C C . GLU A 1 78 ? -6.665 -10.206 22.041 1.00 67.12 78 GLU A C 1
ATOM 647 O O . GLU A 1 78 ? -7.164 -11.027 22.806 1.00 67.12 78 GLU A O 1
ATOM 652 N N . GLN A 1 79 ? -7.355 -9.675 21.028 1.00 68.75 79 GLN A N 1
ATOM 653 C CA . GLN A 1 79 ? -8.743 -9.975 20.676 1.00 68.75 79 GLN A CA 1
ATOM 654 C C . GLN A 1 79 ? -8.876 -11.202 19.753 1.00 68.75 79 GLN A C 1
ATOM 656 O O . GLN A 1 79 ? -9.987 -11.560 19.366 1.00 68.75 79 GLN A O 1
ATOM 661 N N . GLY A 1 80 ? -7.764 -11.857 19.398 1.00 65.12 80 GLY A N 1
ATOM 662 C CA . GLY A 1 80 ? -7.736 -13.031 18.523 1.00 65.12 80 GLY A CA 1
ATOM 663 C C . GLY A 1 80 ? -7.809 -12.711 17.027 1.00 65.12 80 GLY A C 1
ATOM 664 O O . GLY A 1 80 ? -7.972 -13.624 16.216 1.00 65.12 80 GLY A O 1
ATOM 665 N N . GLU A 1 81 ? -7.680 -11.443 16.631 1.00 69.38 81 GLU A N 1
ATOM 666 C CA . GLU A 1 81 ? -7.659 -11.063 15.219 1.00 69.38 81 GLU A CA 1
ATOM 667 C C . GLU A 1 81 ? -6.279 -11.341 14.621 1.00 69.38 81 GLU A C 1
ATOM 669 O O . GLU A 1 81 ? -5.247 -11.004 15.198 1.00 69.38 81 GLU A O 1
ATOM 674 N N . THR A 1 82 ? -6.254 -11.951 13.438 1.00 74.19 82 THR A N 1
ATOM 675 C CA . THR A 1 82 ? -5.013 -12.201 12.699 1.00 74.19 82 THR A CA 1
ATOM 676 C C . THR A 1 82 ? -4.764 -11.056 11.726 1.00 74.19 82 THR A C 1
ATOM 678 O O . THR A 1 82 ? -5.510 -10.870 10.763 1.00 74.19 82 THR A O 1
ATOM 681 N N . ILE A 1 83 ? -3.702 -10.291 11.959 1.00 79.19 83 ILE A N 1
ATOM 682 C CA . ILE A 1 83 ? -3.271 -9.204 11.082 1.00 79.19 83 ILE A CA 1
ATOM 683 C C . ILE A 1 83 ? -2.195 -9.739 10.141 1.00 79.19 83 ILE A C 1
ATOM 685 O O . ILE A 1 83 ? -1.081 -10.062 10.559 1.00 79.19 83 ILE A O 1
ATOM 689 N N . GLN A 1 84 ? -2.535 -9.830 8.854 1.00 85.06 84 GLN A N 1
ATOM 690 C CA . GLN A 1 84 ? -1.581 -10.169 7.802 1.00 85.06 84 GLN A CA 1
ATOM 691 C C . GLN A 1 84 ? -0.737 -8.939 7.464 1.00 85.06 84 GLN A C 1
ATOM 693 O O . GLN A 1 84 ? -1.259 -7.920 7.007 1.00 85.06 84 GLN A O 1
ATOM 698 N N . MET A 1 85 ? 0.572 -9.049 7.665 1.00 88.94 85 MET A N 1
ATOM 699 C CA . MET A 1 85 ? 1.533 -8.024 7.281 1.00 88.94 85 MET A CA 1
ATOM 700 C C . MET A 1 85 ? 2.304 -8.436 6.032 1.00 88.94 85 MET A C 1
ATOM 702 O O . MET A 1 85 ? 2.565 -9.616 5.812 1.00 88.94 85 MET A O 1
ATOM 706 N N . VAL A 1 86 ? 2.696 -7.450 5.230 1.00 92.00 86 VAL A N 1
ATOM 707 C CA . VAL A 1 86 ? 3.534 -7.649 4.046 1.00 92.00 86 VAL A CA 1
ATOM 708 C C . VAL A 1 86 ? 4.630 -6.601 3.966 1.00 92.00 86 VAL A C 1
ATOM 710 O O . VAL A 1 86 ? 4.475 -5.469 4.432 1.00 92.00 86 VAL A O 1
ATOM 713 N N . ASN A 1 87 ? 5.715 -6.983 3.311 1.00 93.19 87 ASN A N 1
ATOM 714 C CA . ASN A 1 87 ? 6.731 -6.105 2.766 1.00 93.19 87 ASN A CA 1
ATOM 715 C C . ASN A 1 87 ? 6.479 -5.931 1.264 1.00 93.19 87 ASN A C 1
ATOM 717 O O . ASN A 1 87 ? 6.541 -6.901 0.510 1.00 93.19 87 ASN A O 1
ATOM 721 N N . PHE A 1 88 ? 6.234 -4.702 0.816 1.00 95.00 88 PHE A N 1
ATOM 722 C CA . PHE A 1 88 ? 6.223 -4.339 -0.598 1.00 95.00 88 PHE A CA 1
ATOM 723 C C . PHE A 1 88 ? 7.503 -3.608 -0.978 1.00 95.00 88 PHE A C 1
ATOM 725 O O . PHE A 1 88 ? 7.861 -2.607 -0.364 1.00 95.00 88 PHE A O 1
ATOM 732 N N . TRP A 1 89 ? 8.149 -4.047 -2.054 1.00 95.94 89 TRP A N 1
ATOM 733 C CA . TRP A 1 89 ? 9.185 -3.270 -2.725 1.00 95.94 89 TRP A CA 1
ATOM 734 C C . TRP A 1 89 ? 8.555 -2.553 -3.907 1.00 95.94 89 TRP A C 1
ATOM 736 O O . TRP A 1 89 ? 8.207 -3.174 -4.910 1.00 95.94 89 TRP A O 1
ATOM 746 N N . ILE A 1 90 ? 8.404 -1.240 -3.784 1.00 96.56 90 ILE A N 1
ATOM 747 C CA . ILE A 1 90 ? 7.790 -0.388 -4.803 1.00 96.56 90 ILE A CA 1
ATOM 748 C C . ILE A 1 90 ? 8.879 0.200 -5.690 1.00 96.56 90 ILE A C 1
ATOM 750 O O . ILE A 1 90 ? 9.894 0.677 -5.183 1.00 96.56 90 ILE A O 1
ATOM 754 N N . LYS A 1 91 ? 8.680 0.190 -7.008 1.00 96.38 91 LYS A N 1
ATOM 755 C CA . LYS A 1 91 ? 9.633 0.728 -7.986 1.00 96.38 91 LYS A CA 1
ATOM 756 C C . LYS A 1 91 ? 10.022 2.178 -7.667 1.00 96.38 91 LYS A C 1
ATOM 758 O O . LYS A 1 91 ? 9.163 3.044 -7.510 1.00 96.38 91 LYS A O 1
ATOM 763 N N . LYS A 1 92 ? 11.324 2.478 -7.633 1.00 95.69 92 LYS A N 1
ATOM 764 C CA . LYS A 1 92 ? 11.837 3.852 -7.485 1.00 95.69 92 LYS A CA 1
ATOM 765 C C . LYS A 1 92 ? 11.303 4.755 -8.602 1.00 95.69 92 LYS A C 1
ATOM 767 O O . LYS A 1 92 ? 11.312 4.383 -9.773 1.00 95.69 92 LYS A O 1
ATOM 772 N N . GLY A 1 93 ? 10.852 5.953 -8.230 1.00 96.19 93 GLY A N 1
ATOM 773 C CA . GLY A 1 93 ? 10.249 6.919 -9.155 1.00 96.19 93 GLY A CA 1
ATOM 774 C C . GLY A 1 93 ? 8.785 6.641 -9.513 1.00 96.19 93 GLY A C 1
ATOM 775 O O . GLY A 1 93 ? 8.203 7.420 -10.265 1.00 96.19 93 GLY A O 1
ATOM 776 N N . ALA A 1 94 ? 8.174 5.571 -8.987 1.00 96.81 94 ALA A N 1
ATOM 777 C CA . ALA A 1 94 ? 6.735 5.367 -9.106 1.00 96.81 94 ALA A CA 1
ATOM 778 C C . ALA A 1 94 ? 5.959 6.444 -8.333 1.00 96.81 94 ALA A C 1
ATOM 780 O O . ALA A 1 94 ? 6.383 6.903 -7.270 1.00 96.81 94 ALA A O 1
ATOM 781 N N . LEU A 1 95 ? 4.801 6.828 -8.868 1.00 97.25 95 LEU A N 1
ATOM 782 C CA . LEU A 1 95 ? 3.884 7.741 -8.196 1.00 97.25 95 LEU A CA 1
ATOM 783 C C . LEU A 1 95 ? 3.032 6.960 -7.190 1.00 97.25 95 LEU A C 1
ATOM 785 O O . LEU A 1 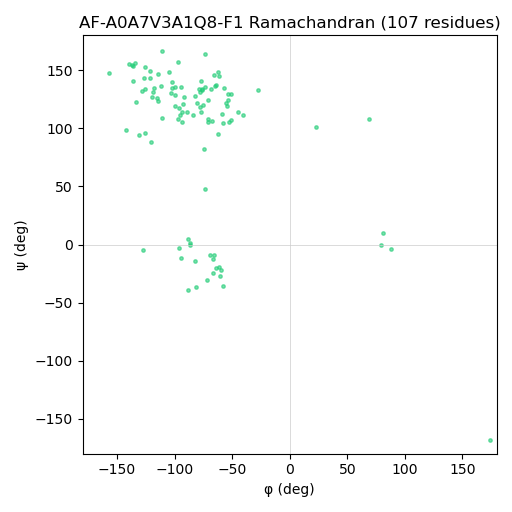95 ? 2.372 5.988 -7.558 1.00 97.25 95 LEU A O 1
ATOM 789 N N . ALA A 1 96 ? 3.003 7.434 -5.950 1.00 96.75 96 ALA A N 1
ATOM 790 C CA . ALA A 1 96 ? 2.177 6.900 -4.875 1.00 96.75 96 ALA A CA 1
ATOM 791 C C . ALA A 1 96 ? 1.496 8.043 -4.120 1.00 96.75 96 ALA A C 1
ATOM 793 O O . ALA A 1 96 ? 2.004 9.168 -4.105 1.00 96.75 96 ALA A O 1
ATOM 794 N N . LEU A 1 97 ? 0.371 7.751 -3.469 1.00 96.38 97 LEU A N 1
ATOM 795 C CA . LEU A 1 97 ? -0.258 8.688 -2.538 1.00 96.38 97 LEU A CA 1
ATOM 796 C C . LEU A 1 97 ? 0.059 8.271 -1.106 1.00 96.38 97 LEU A C 1
ATOM 798 O O . LEU A 1 97 ? 0.035 7.086 -0.777 1.00 96.38 97 LEU A O 1
ATOM 802 N N . ARG A 1 98 ? 0.336 9.256 -0.253 1.00 94.50 98 ARG A N 1
ATOM 803 C CA . ARG A 1 98 ? 0.450 9.086 1.195 1.00 94.50 98 ARG A CA 1
ATOM 804 C C . ARG A 1 98 ? -0.672 9.874 1.847 1.00 94.50 98 ARG A C 1
ATOM 806 O O . ARG A 1 98 ? -0.796 11.074 1.615 1.00 94.50 98 ARG A O 1
ATOM 813 N N . PHE A 1 99 ? -1.439 9.202 2.686 1.00 91.69 99 PHE A N 1
ATOM 814 C CA . PHE A 1 99 ? -2.508 9.791 3.472 1.00 91.69 99 PHE A CA 1
ATOM 815 C C . PHE A 1 99 ? -2.104 9.757 4.936 1.00 91.69 99 PHE A C 1
ATOM 817 O O . PHE A 1 99 ? -1.576 8.753 5.411 1.00 91.69 99 PHE A O 1
ATOM 824 N N . GLN A 1 100 ? -2.351 10.852 5.641 1.00 89.31 100 GLN A N 1
ATOM 825 C CA . GLN A 1 100 ? -2.139 10.953 7.076 1.00 89.31 100 GLN A CA 1
ATOM 826 C C . GLN A 1 100 ? -3.381 11.597 7.674 1.00 89.31 100 GLN A C 1
ATOM 828 O O . GLN A 1 100 ? -3.790 12.680 7.248 1.00 89.31 100 GLN A O 1
ATOM 833 N N . ALA A 1 101 ? -4.008 10.901 8.619 1.00 84.75 101 ALA A N 1
ATOM 834 C CA . ALA A 1 101 ? -5.128 11.463 9.354 1.00 84.75 101 ALA A CA 1
ATOM 835 C C . ALA A 1 101 ? -4.684 12.700 10.148 1.00 84.75 101 ALA A C 1
ATOM 837 O O . ALA A 1 101 ? -3.552 12.781 10.625 1.00 84.75 101 ALA A O 1
ATOM 838 N N . PHE A 1 102 ? -5.598 13.652 10.311 1.00 83.44 102 PHE A N 1
ATOM 839 C CA . PHE A 1 102 ? -5.392 14.845 11.122 1.00 83.44 102 PHE A CA 1
ATOM 840 C C . PHE A 1 102 ? -6.645 15.131 11.948 1.00 83.44 102 PHE A C 1
ATOM 842 O O . PHE A 1 102 ? -7.757 14.756 11.569 1.00 83.44 102 PHE A O 1
ATOM 849 N N . PHE A 1 103 ? -6.471 15.818 13.075 1.00 81.38 103 PHE A N 1
ATOM 850 C CA . PHE A 1 103 ? -7.592 16.274 13.887 1.00 81.38 103 PHE A CA 1
ATOM 851 C C . PHE A 1 103 ? -8.189 17.547 13.300 1.00 81.38 103 PHE A C 1
ATOM 853 O O . PHE A 1 103 ? -7.520 18.577 13.186 1.00 81.38 103 PHE A O 1
ATOM 860 N N . VAL A 1 104 ? -9.477 17.498 12.975 1.00 85.94 104 VAL A N 1
ATOM 861 C CA . VAL A 1 104 ? -10.234 18.690 12.595 1.00 85.94 104 VAL A CA 1
ATOM 862 C C . VAL A 1 104 ? -10.440 19.548 13.846 1.00 85.94 104 VAL A C 1
ATOM 864 O O . VAL A 1 104 ? -10.961 19.068 14.847 1.00 85.94 104 VAL A O 1
ATOM 867 N N . GLY A 1 105 ? -10.014 20.811 13.798 1.00 84.25 105 GLY A N 1
ATOM 868 C CA . GLY A 1 105 ? -10.170 21.763 14.906 1.00 84.25 105 GLY A CA 1
ATOM 869 C C . GLY A 1 105 ? -9.046 21.764 15.946 1.00 84.25 105 GLY A C 1
ATOM 870 O O . GLY A 1 105 ? -9.062 22.631 16.809 1.00 84.25 105 GLY A O 1
ATOM 871 N N . GLY A 1 106 ? -8.058 20.867 15.827 1.00 72.25 106 GLY A N 1
ATOM 872 C CA . GLY A 1 106 ? -6.889 20.806 16.706 1.00 72.25 106 GLY A CA 1
ATOM 873 C C . GLY A 1 106 ? -7.231 20.356 18.126 1.00 72.25 106 GLY A C 1
ATOM 874 O O . GLY A 1 106 ? -7.776 21.111 18.921 1.00 72.25 106 GLY A O 1
ATOM 875 N N . VAL A 1 107 ? -6.841 19.134 18.479 1.00 60.41 107 VAL A N 1
ATOM 876 C CA . VAL A 1 107 ? -6.725 18.750 19.887 1.00 60.41 107 VAL A CA 1
ATOM 877 C C . VAL A 1 107 ? -5.278 18.342 20.094 1.00 60.41 107 VAL A C 1
ATOM 879 O O . VAL A 1 107 ? -4.890 17.202 19.862 1.00 60.41 107 VAL A O 1
ATOM 882 N N . SER A 1 108 ? -4.450 19.329 20.421 1.00 56.06 108 SER A N 1
ATOM 883 C CA . SER A 1 108 ? -3.152 19.092 21.041 1.00 56.06 108 SER A CA 1
ATOM 884 C C . SER A 1 108 ? -3.418 18.538 22.440 1.00 56.06 108 SER A C 1
ATOM 886 O O . SER A 1 108 ? -3.912 19.274 23.296 1.00 56.06 108 SER A O 1
ATOM 888 N N . GLY A 1 109 ? -3.178 17.239 22.620 1.00 52.19 109 GLY A N 1
ATOM 889 C CA . GLY A 1 109 ? -2.986 16.630 23.937 1.00 52.19 109 GLY A CA 1
ATOM 890 C C . GLY A 1 109 ? -1.569 16.869 24.431 1.00 52.19 109 GLY A C 1
ATOM 891 O O . GLY A 1 109 ? -0.661 16.904 23.569 1.00 52.19 109 GLY A O 1
#

Solvent-accessible surface area (backbone atoms only — not comparable to full-atom values): 6859 Å² total; per-residue (Å²): 135,87,83,82,84,76,80,76,78,68,77,76,76,76,73,76,66,82,53,92,86,58,61,36,82,79,50,25,45,82,46,63,22,35,76,39,80,38,95,87,42,89,62,32,35,32,34,35,42,52,90,88,47,95,62,62,34,36,35,40,38,44,55,89,41,50,48,38,77,44,82,45,84,62,48,69,45,99,85,70,48,75,45,60,33,31,41,36,21,33,38,68,90,60,80,65,49,79,47,69,73,77,69,87,89,66,76,86,126

Secondary structure (DSSP, 8-state):
-------------------TTS-HHHHEEEEEEEEEE-SS-TTEEEEE--TTSSS-EEEEEEGGGEEEEEEPPPEEPTTS-EE--EEEEEETT---EEEE---TT----